Protein AF-A0A920RNX9-F1 (afdb_monomer_lite)

Secondary structure (DSSP, 8-state):
-------------GGGGGG--TT-EEEEE-TTSTT-EEEEE-------------S-----------------

Structure (mmCIF, N/CA/C/O backbone):
data_AF-A0A920RNX9-F1
#
_entry.id   AF-A0A920RNX9-F1
#
loop_
_atom_site.group_PDB
_atom_site.id
_atom_site.type_symbol
_atom_site.label_atom_id
_atom_site.label_alt_id
_atom_site.label_comp_id
_atom_site.label_asym_id
_atom_site.label_entity_id
_atom_site.label_seq_id
_atom_site.pdbx_PDB_ins_code
_atom_site.Cartn_x
_atom_site.Cartn_y
_atom_site.Cartn_z
_atom_site.occupancy
_atom_site.B_iso_or_equiv
_atom_site.auth_seq_id
_atom_site.auth_comp_id
_atom_site.auth_asym_id
_atom_site.auth_atom_id
_atom_site.pdbx_PDB_model_num
ATOM 1 N N . MET A 1 1 ? -26.590 10.211 -2.693 1.00 43.25 1 MET A N 1
ATOM 2 C CA . MET A 1 1 ? -25.373 9.692 -3.352 1.00 43.25 1 MET A CA 1
ATOM 3 C C . MET A 1 1 ? -24.349 9.448 -2.258 1.00 43.25 1 MET A C 1
ATOM 5 O O . MET A 1 1 ? -23.889 10.417 -1.671 1.00 43.25 1 MET A O 1
ATOM 9 N N . SER A 1 2 ? -24.114 8.189 -1.884 1.00 57.22 2 SER A N 1
ATOM 10 C CA . SER A 1 2 ? -23.133 7.848 -0.847 1.00 57.22 2 SER A CA 1
ATOM 11 C C . SER A 1 2 ? -21.749 7.802 -1.483 1.00 57.22 2 SER A C 1
ATOM 13 O O . SER A 1 2 ? -21.573 7.148 -2.511 1.00 57.22 2 SER A O 1
ATOM 15 N N . LEU A 1 3 ? -20.783 8.510 -0.901 1.00 58.22 3 LEU A N 1
ATOM 16 C CA . LEU A 1 3 ? -19.367 8.365 -1.232 1.00 58.22 3 LEU A CA 1
ATOM 17 C C . LEU A 1 3 ? -18.865 7.084 -0.536 1.00 58.22 3 LEU A C 1
ATOM 19 O O . LEU A 1 3 ? -18.109 7.138 0.426 1.00 58.22 3 LEU A O 1
ATOM 23 N N . ASP A 1 4 ? -19.395 5.927 -0.938 1.00 69.88 4 ASP A N 1
ATOM 24 C CA . ASP A 1 4 ? -19.213 4.663 -0.202 1.00 69.88 4 ASP A CA 1
ATOM 25 C C . ASP A 1 4 ? -17.801 4.076 -0.369 1.00 69.88 4 ASP A C 1
ATOM 27 O O . ASP A 1 4 ? -17.396 3.175 0.361 1.00 69.88 4 ASP A O 1
ATOM 31 N N . GLN A 1 5 ? -17.020 4.620 -1.308 1.00 71.50 5 GLN A N 1
ATOM 32 C CA . GLN A 1 5 ? -15.674 4.163 -1.617 1.00 71.50 5 GLN A CA 1
ATOM 33 C C . GLN A 1 5 ? -14.682 5.324 -1.525 1.00 71.50 5 GLN A C 1
ATOM 35 O O . GLN A 1 5 ? -14.837 6.352 -2.182 1.00 71.50 5 GLN A O 1
ATOM 40 N N . VAL A 1 6 ? -13.669 5.151 -0.675 1.00 78.44 6 VAL A N 1
ATOM 41 C CA . VAL A 1 6 ? -12.601 6.127 -0.449 1.00 78.44 6 VAL A CA 1
ATOM 42 C C . VAL A 1 6 ? -11.285 5.494 -0.874 1.00 78.44 6 VAL A C 1
ATOM 44 O O . VAL A 1 6 ? -10.836 4.528 -0.259 1.00 78.44 6 VAL A O 1
ATOM 47 N N . ASP A 1 7 ? -10.657 6.060 -1.900 1.00 85.44 7 ASP A N 1
ATOM 48 C CA . ASP A 1 7 ? -9.311 5.673 -2.310 1.00 85.44 7 ASP A CA 1
ATOM 49 C C . ASP A 1 7 ? -8.268 6.452 -1.502 1.00 85.44 7 ASP A C 1
ATOM 51 O O . ASP A 1 7 ? -8.311 7.681 -1.406 1.00 85.44 7 ASP A O 1
ATOM 55 N N . VAL A 1 8 ? -7.301 5.735 -0.929 1.00 86.44 8 VAL A N 1
ATOM 56 C CA . VAL A 1 8 ? -6.202 6.318 -0.149 1.00 86.44 8 VAL A CA 1
ATOM 57 C C . VAL A 1 8 ? -4.900 6.152 -0.919 1.00 86.44 8 VAL A C 1
ATOM 59 O O . VAL A 1 8 ? -4.514 5.041 -1.282 1.00 86.44 8 VAL A O 1
ATOM 62 N N . LYS A 1 9 ? -4.188 7.261 -1.138 1.00 90.12 9 LYS A N 1
ATOM 63 C CA . LYS A 1 9 ? -2.860 7.260 -1.758 1.00 90.12 9 LYS A CA 1
ATOM 64 C C . LYS A 1 9 ? -1.788 7.523 -0.709 1.00 90.12 9 LYS A C 1
ATOM 66 O O . LYS A 1 9 ? -1.828 8.538 -0.021 1.00 90.12 9 LYS A O 1
ATOM 71 N N . VAL A 1 10 ? -0.797 6.639 -0.647 1.00 88.81 10 VAL A N 1
ATOM 72 C CA . VAL A 1 10 ? 0.353 6.751 0.258 1.00 88.81 10 VAL A CA 1
ATOM 73 C C . VAL A 1 10 ? 1.633 6.803 -0.568 1.00 88.81 10 VAL A C 1
ATOM 75 O O . VAL A 1 10 ? 1.742 6.142 -1.600 1.00 88.81 10 VAL A O 1
ATOM 78 N N . HIS A 1 11 ? 2.596 7.606 -0.126 1.00 90.69 11 HIS A N 1
ATOM 79 C CA . HIS A 1 11 ? 3.944 7.599 -0.682 1.00 90.69 11 HIS A CA 1
ATOM 80 C C . HIS A 1 11 ? 4.835 6.750 0.213 1.00 90.69 11 HIS A C 1
ATOM 82 O O . HIS A 1 11 ? 4.818 6.894 1.433 1.00 90.69 11 HIS A O 1
ATOM 88 N N . VAL A 1 12 ? 5.603 5.865 -0.408 1.00 89.62 12 VAL A N 1
ATOM 89 C CA . VAL A 1 12 ? 6.499 4.944 0.281 1.00 89.62 12 VAL A CA 1
ATOM 90 C C . VAL A 1 12 ? 7.895 5.116 -0.306 1.00 89.62 12 VAL A C 1
ATOM 92 O O . VAL A 1 12 ? 8.037 5.422 -1.491 1.00 89.62 12 VAL A O 1
ATOM 95 N N . LEU A 1 13 ? 8.918 4.952 0.532 1.00 90.25 13 LEU A N 1
ATOM 96 C CA . LEU A 1 13 ? 10.309 4.946 0.089 1.00 90.25 13 LEU A CA 1
ATOM 97 C C . LEU A 1 13 ? 10.556 3.785 -0.878 1.00 90.25 13 LEU A C 1
ATOM 99 O O . LEU A 1 13 ? 10.043 2.685 -0.678 1.00 90.25 13 LEU A O 1
ATOM 103 N N . GLU A 1 14 ? 11.382 4.018 -1.894 1.00 86.88 14 GLU A N 1
ATOM 104 C CA . GLU A 1 14 ? 11.655 3.035 -2.950 1.00 86.88 14 GLU A CA 1
ATOM 105 C C . GLU A 1 14 ? 12.195 1.712 -2.391 1.00 86.88 14 GLU A C 1
ATOM 107 O O . GLU A 1 14 ? 11.718 0.640 -2.757 1.00 86.88 14 GLU A O 1
ATOM 112 N N . ASN A 1 15 ? 13.081 1.785 -1.396 1.00 90.81 15 ASN A N 1
ATOM 113 C CA . ASN A 1 15 ? 13.661 0.612 -0.738 1.00 90.81 15 ASN A CA 1
ATOM 114 C C . ASN A 1 15 ? 12.620 -0.271 -0.027 1.00 90.81 15 ASN A C 1
ATOM 116 O O . ASN A 1 15 ? 12.897 -1.431 0.256 1.00 90.81 15 ASN A O 1
ATOM 120 N N . HIS A 1 16 ? 11.428 0.252 0.270 1.00 90.75 16 HIS A N 1
ATOM 121 C CA . HIS A 1 16 ? 10.354 -0.521 0.895 1.00 90.75 16 HIS A CA 1
ATOM 122 C C . HIS A 1 16 ? 9.406 -1.162 -0.128 1.00 90.75 16 HIS A C 1
ATOM 124 O O . HIS A 1 16 ? 8.643 -2.056 0.234 1.00 90.75 16 HIS A O 1
ATOM 130 N N . VAL A 1 17 ? 9.457 -0.758 -1.403 1.00 90.31 17 VAL A N 1
ATOM 131 C CA . VAL A 1 17 ? 8.588 -1.288 -2.467 1.00 90.31 17 VAL A CA 1
ATOM 132 C C . VAL A 1 17 ? 8.687 -2.812 -2.621 1.00 90.31 17 VAL A C 1
ATOM 134 O O . VAL A 1 17 ? 7.630 -3.432 -2.732 1.00 90.31 17 VAL A O 1
ATOM 137 N N . PRO A 1 18 ? 9.873 -3.457 -2.554 1.00 92.81 18 PRO A N 1
ATOM 138 C CA . PRO A 1 18 ? 9.977 -4.918 -2.655 1.00 92.81 18 PRO A CA 1
ATOM 139 C C . PRO A 1 18 ? 9.200 -5.691 -1.577 1.00 92.81 18 PRO A C 1
ATOM 141 O O . PRO A 1 18 ? 8.904 -6.872 -1.753 1.00 92.81 18 PRO A O 1
ATOM 144 N N . HIS A 1 19 ? 8.858 -5.037 -0.464 1.00 93.25 19 HIS A N 1
ATOM 145 C CA . HIS A 1 19 ? 8.098 -5.630 0.636 1.00 93.25 19 HIS A CA 1
ATOM 146 C C . HIS A 1 19 ? 6.579 -5.435 0.495 1.00 93.25 19 HIS A C 1
ATOM 148 O O . HIS A 1 19 ? 5.813 -6.011 1.267 1.00 93.25 19 HIS A O 1
ATOM 154 N N . LEU A 1 20 ? 6.123 -4.651 -0.486 1.00 91.94 20 LEU A N 1
ATOM 155 C CA . LEU A 1 20 ? 4.707 -4.411 -0.752 1.00 91.94 20 LEU A CA 1
ATOM 156 C C . LEU A 1 20 ? 4.165 -5.422 -1.765 1.00 91.94 20 LEU A C 1
ATOM 158 O O . LEU A 1 20 ? 4.839 -5.794 -2.725 1.00 91.94 20 LEU A O 1
ATOM 162 N N . ARG A 1 21 ? 2.912 -5.846 -1.581 1.00 95.06 21 ARG A N 1
ATOM 163 C CA . ARG A 1 21 ? 2.219 -6.745 -2.514 1.00 95.06 21 ARG A CA 1
ATOM 164 C C . ARG A 1 21 ? 0.789 -6.276 -2.743 1.00 95.06 21 ARG A C 1
ATOM 166 O O . ARG A 1 21 ? 0.109 -5.855 -1.810 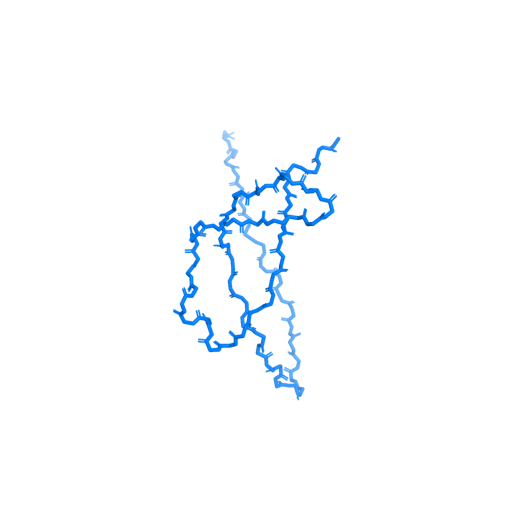1.00 95.06 21 ARG A O 1
ATOM 173 N N . ILE A 1 22 ? 0.337 -6.357 -3.992 1.00 94.81 22 ILE A N 1
ATOM 174 C CA . ILE A 1 22 ? -1.067 -6.116 -4.340 1.00 94.81 22 ILE A CA 1
ATOM 175 C C . ILE A 1 22 ? -1.925 -7.197 -3.669 1.00 94.81 22 ILE A C 1
ATOM 177 O O . ILE A 1 22 ? -1.543 -8.365 -3.628 1.00 94.81 22 ILE A O 1
ATOM 181 N N . GLY A 1 23 ? -3.073 -6.798 -3.128 1.00 94.88 23 GLY A N 1
ATOM 182 C CA . GLY A 1 23 ? -3.998 -7.654 -2.390 1.00 94.88 23 GLY A CA 1
ATOM 183 C C . GLY A 1 23 ? -3.719 -7.751 -0.889 1.00 94.88 23 GLY A C 1
ATOM 184 O O . GLY A 1 23 ? -4.599 -8.209 -0.163 1.00 94.88 23 GLY A O 1
ATOM 185 N N . THR A 1 24 ? -2.556 -7.287 -0.413 1.00 95.69 24 THR A N 1
ATOM 186 C CA . THR A 1 24 ? -2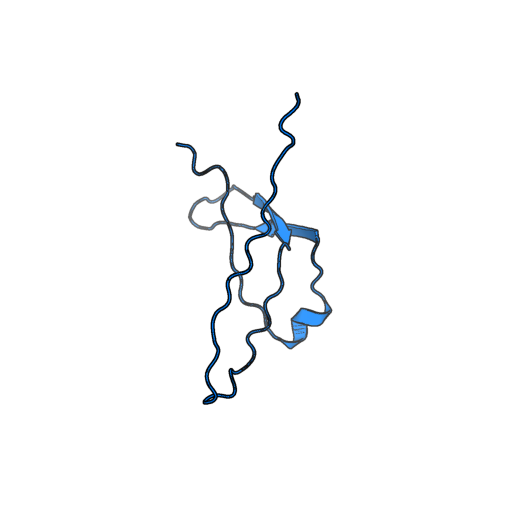.228 -7.263 1.020 1.00 95.69 24 THR A CA 1
ATOM 187 C C . THR A 1 24 ? -3.222 -6.402 1.788 1.00 95.69 24 THR A C 1
ATOM 189 O O . THR A 1 24 ? -3.508 -5.269 1.388 1.00 95.69 24 THR A O 1
ATOM 192 N N . GLU A 1 25 ? -3.727 -6.946 2.896 1.00 95.00 25 GLU A N 1
ATOM 193 C CA . GLU A 1 25 ? -4.583 -6.224 3.833 1.00 95.00 25 GLU A CA 1
ATOM 194 C C . GLU A 1 25 ? -3.771 -5.195 4.614 1.00 95.00 25 GLU A C 1
ATOM 196 O O . GLU A 1 25 ? -2.667 -5.468 5.088 1.00 95.00 25 GLU A O 1
ATOM 201 N N . VAL A 1 26 ? -4.322 -3.992 4.725 1.00 92.38 26 VAL A N 1
ATOM 202 C CA . VAL A 1 26 ? -3.690 -2.865 5.405 1.00 92.38 26 VAL A CA 1
ATOM 203 C C . VAL A 1 26 ? -4.689 -2.180 6.319 1.00 92.38 26 VAL A C 1
ATOM 205 O O . VAL A 1 26 ? -5.883 -2.112 6.025 1.00 92.38 26 VAL A O 1
ATOM 208 N N . THR A 1 27 ? -4.176 -1.628 7.409 1.00 91.69 27 THR A N 1
ATOM 209 C CA . THR A 1 27 ? -4.948 -0.800 8.329 1.00 91.69 27 THR A CA 1
ATOM 210 C C . THR A 1 27 ? -4.563 0.654 8.114 1.00 91.69 27 THR A C 1
ATOM 212 O O . THR A 1 27 ? -3.388 1.005 8.192 1.00 91.69 27 THR A O 1
ATOM 215 N N . VAL A 1 28 ? -5.554 1.500 7.843 1.00 87.12 28 VAL A N 1
ATOM 216 C CA . VAL A 1 28 ? -5.376 2.943 7.676 1.00 87.12 28 VAL A CA 1
ATOM 217 C C . VAL A 1 28 ? -6.026 3.660 8.848 1.00 87.12 28 VAL A C 1
ATOM 219 O O . VAL A 1 28 ? -7.201 3.442 9.151 1.00 87.12 28 VAL A O 1
ATOM 222 N N . GLU A 1 29 ? -5.266 4.540 9.486 1.00 87.00 29 GLU A 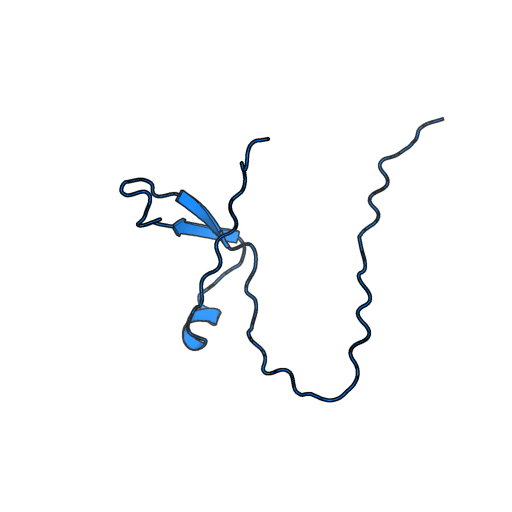N 1
ATOM 223 C CA . GLU A 1 29 ? -5.776 5.487 10.469 1.00 87.00 29 GLU A CA 1
ATOM 224 C C . GLU A 1 29 ? -5.972 6.853 9.804 1.00 87.00 29 GLU A C 1
ATOM 226 O O . GLU A 1 29 ? -5.070 7.380 9.151 1.00 87.00 29 GLU A O 1
ATOM 231 N N . ILE A 1 30 ? -7.164 7.431 9.956 1.00 82.62 30 ILE A N 1
ATOM 232 C CA . ILE A 1 30 ? -7.481 8.770 9.455 1.00 82.62 30 ILE A CA 1
ATOM 233 C C . ILE A 1 30 ? -7.510 9.700 10.662 1.00 82.62 30 ILE A C 1
ATOM 235 O O . ILE A 1 30 ? -8.465 9.678 11.427 1.00 82.62 30 ILE A O 1
ATOM 239 N N . VAL A 1 31 ? -6.485 10.540 10.818 1.00 81.69 31 VAL A N 1
ATOM 240 C CA . VAL A 1 31 ? -6.321 11.414 11.999 1.00 81.69 31 VAL A CA 1
ATOM 241 C C . VAL A 1 31 ? -7.519 12.347 12.217 1.00 81.69 31 VAL A C 1
ATOM 243 O O . VAL A 1 31 ? -7.893 12.609 13.354 1.00 81.69 31 VAL A O 1
ATOM 246 N N . ALA A 1 32 ? -8.167 12.809 11.141 1.00 81.50 32 ALA A N 1
ATOM 247 C CA . ALA A 1 32 ? -9.381 13.631 11.224 1.00 81.50 32 ALA A CA 1
ATOM 248 C C . ALA A 1 32 ? -10.629 12.854 11.704 1.00 81.50 32 ALA A C 1
ATOM 250 O O . ALA A 1 32 ? -11.653 13.457 12.013 1.00 81.50 32 ALA A O 1
ATOM 251 N N . LEU A 1 33 ? -10.553 11.522 11.762 1.00 78.19 33 LEU A N 1
ATOM 252 C CA . LEU A 1 33 ? -11.577 10.608 12.267 1.00 78.19 33 LEU A CA 1
ATOM 253 C C . LEU A 1 33 ? -10.947 9.679 13.321 1.00 78.19 33 LEU A C 1
ATOM 255 O O . LEU A 1 33 ? -10.857 8.462 13.105 1.00 78.19 33 LEU A O 1
ATOM 259 N N . PRO A 1 34 ? -10.486 10.244 14.449 1.00 63.00 34 PRO A N 1
ATOM 260 C CA . PRO A 1 34 ? -9.812 9.473 15.482 1.00 63.00 34 PRO A CA 1
ATOM 261 C C . PRO A 1 34 ? -10.740 8.352 15.978 1.00 63.00 34 PRO A C 1
ATOM 263 O O . PRO A 1 34 ? -11.951 8.540 16.083 1.00 63.00 34 PRO A O 1
ATOM 266 N N . GLN A 1 35 ? -10.165 7.178 16.261 1.00 64.38 35 GLN A N 1
ATOM 267 C CA . GLN A 1 35 ? -10.845 5.915 16.623 1.00 64.38 35 GLN A CA 1
ATOM 268 C C . GLN A 1 35 ? -11.453 5.090 15.475 1.00 64.38 35 GLN A C 1
ATOM 270 O O . GLN A 1 35 ? -12.059 4.048 15.731 1.00 64.38 35 GLN A O 1
ATOM 275 N N . ARG A 1 36 ? -11.278 5.481 14.206 1.00 67.06 36 ARG A N 1
ATOM 276 C CA . ARG A 1 36 ? -11.708 4.654 13.066 1.00 67.06 36 ARG A CA 1
ATOM 277 C C . ARG A 1 36 ? -10.518 4.158 12.260 1.00 67.06 36 ARG A C 1
ATOM 279 O O . ARG A 1 36 ? -10.101 4.783 11.288 1.00 67.06 36 ARG A O 1
ATOM 286 N N . PHE A 1 37 ? -10.037 2.977 12.633 1.00 70.31 37 PHE A N 1
ATOM 287 C CA . PHE A 1 37 ? -9.201 2.170 11.755 1.00 70.31 37 PHE A CA 1
ATOM 288 C C . PHE A 1 37 ? -10.053 1.636 10.606 1.00 70.31 37 PHE A C 1
ATOM 290 O O . PHE A 1 37 ? -11.121 1.054 10.818 1.00 70.31 37 PHE A O 1
ATOM 297 N N . ARG A 1 38 ? -9.599 1.852 9.376 1.00 79.50 38 ARG A N 1
ATOM 298 C CA . ARG A 1 38 ? -10.226 1.295 8.180 1.00 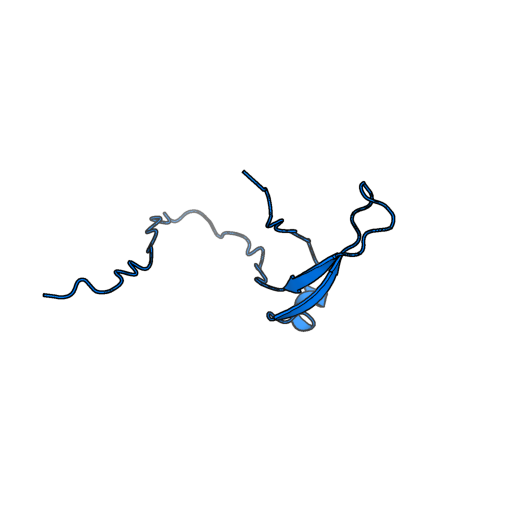79.50 38 ARG A CA 1
ATOM 299 C C . ARG A 1 38 ? -9.335 0.197 7.630 1.00 79.50 38 ARG A C 1
ATOM 301 O O . ARG A 1 38 ? -8.166 0.435 7.337 1.00 79.50 38 ARG A O 1
ATOM 308 N N . GLN A 1 39 ? -9.899 -0.998 7.502 1.00 87.50 39 GLN A N 1
ATOM 309 C CA . GLN A 1 39 ? -9.261 -2.071 6.755 1.00 87.50 39 GLN A CA 1
ATOM 310 C C . GLN A 1 39 ? -9.417 -1.796 5.262 1.00 87.50 39 GLN A C 1
ATOM 312 O O . GLN A 1 39 ? -10.496 -1.430 4.792 1.00 87.50 39 GLN A O 1
ATOM 317 N N . GLY A 1 40 ? -8.327 -1.961 4.527 1.00 89.25 40 GLY A N 1
ATOM 318 C CA . GLY A 1 40 ? -8.279 -1.824 3.081 1.00 89.25 40 GLY A CA 1
ATOM 319 C C . GLY A 1 40 ? -7.349 -2.858 2.465 1.00 89.25 40 GLY A C 1
ATOM 320 O O . GLY A 1 40 ? -6.752 -3.680 3.161 1.00 89.25 40 GLY A O 1
ATOM 321 N N . LYS A 1 41 ? -7.217 -2.810 1.140 1.00 94.12 41 LYS A N 1
ATOM 322 C CA . LYS A 1 41 ? -6.275 -3.647 0.391 1.00 94.12 41 LYS A CA 1
ATOM 323 C C . LYS A 1 41 ? -5.411 -2.782 -0.505 1.00 94.12 41 LYS A C 1
ATOM 325 O O . LYS A 1 41 ? -5.888 -1.801 -1.074 1.00 94.12 41 LYS A O 1
ATOM 330 N N . ILE A 1 42 ? -4.150 -3.166 -0.670 1.00 94.31 42 ILE A N 1
ATOM 331 C CA . ILE A 1 42 ? -3.287 -2.551 -1.680 1.00 94.31 42 ILE A CA 1
ATOM 332 C C . ILE A 1 42 ? -3.819 -2.952 -3.058 1.00 94.31 42 ILE A C 1
ATOM 334 O O . ILE A 1 42 ? -3.708 -4.109 -3.450 1.00 94.31 42 ILE A O 1
ATOM 338 N N . VAL A 1 43 ? -4.397 -2.008 -3.799 1.00 94.62 43 VAL A N 1
ATOM 339 C CA . VAL A 1 43 ? -4.956 -2.270 -5.141 1.00 94.62 43 VAL A CA 1
ATOM 340 C C . VAL A 1 43 ? -3.980 -1.948 -6.271 1.00 94.62 43 VAL A C 1
ATOM 342 O O . VAL A 1 43 ? -4.079 -2.523 -7.350 1.00 94.62 43 VAL A O 1
ATOM 345 N N . ALA A 1 44 ? -3.017 -1.057 -6.026 1.00 92.50 44 ALA A N 1
ATOM 346 C CA . ALA A 1 44 ? -2.006 -0.670 -6.999 1.00 92.50 44 ALA A CA 1
ATOM 347 C C . ALA A 1 44 ? -0.717 -0.211 -6.307 1.00 92.50 44 ALA A C 1
ATOM 349 O O . ALA A 1 44 ? -0.754 0.449 -5.269 1.00 92.50 44 ALA A O 1
ATOM 350 N N . ILE A 1 45 ? 0.422 -0.518 -6.927 1.00 91.69 45 ILE A N 1
ATOM 351 C CA . ILE A 1 45 ? 1.732 0.049 -6.598 1.00 91.69 45 ILE A CA 1
ATOM 352 C C . ILE A 1 45 ? 2.186 0.778 -7.856 1.00 91.69 45 ILE A C 1
ATOM 354 O O . ILE A 1 45 ? 2.326 0.160 -8.908 1.00 91.69 45 ILE A O 1
ATOM 358 N N . ILE A 1 46 ? 2.354 2.096 -7.765 1.00 88.88 46 ILE A N 1
ATOM 359 C CA . ILE A 1 46 ? 2.667 2.947 -8.916 1.00 88.88 46 ILE A CA 1
ATOM 360 C C . ILE A 1 46 ? 4.098 3.459 -8.739 1.00 88.88 46 ILE A C 1
ATOM 362 O O . ILE A 1 46 ? 4.307 4.378 -7.940 1.00 88.88 46 ILE A O 1
ATOM 366 N N . PRO A 1 47 ? 5.088 2.894 -9.454 1.00 81.31 47 PRO A N 1
ATOM 367 C CA . PRO A 1 47 ? 6.437 3.434 -9.464 1.00 81.31 47 PRO A CA 1
ATOM 368 C C . PRO A 1 47 ? 6.387 4.864 -9.985 1.00 81.31 47 PRO A C 1
ATOM 370 O O . PRO A 1 47 ? 5.835 5.133 -11.057 1.00 81.31 47 PRO A O 1
ATOM 373 N N . ARG A 1 48 ? 6.978 5.798 -9.243 1.00 71.25 48 ARG A N 1
ATOM 374 C CA . ARG A 1 48 ? 7.151 7.164 -9.729 1.00 71.25 48 ARG A CA 1
ATOM 375 C C . ARG A 1 48 ? 8.378 7.182 -10.635 1.00 71.25 48 ARG A C 1
ATOM 377 O O . ARG A 1 48 ? 9.424 7.692 -10.261 1.00 71.25 48 ARG A O 1
ATOM 384 N N . ALA A 1 49 ? 8.261 6.558 -11.804 1.00 64.06 49 ALA A N 1
ATOM 385 C CA . ALA A 1 49 ? 9.309 6.633 -12.804 1.00 64.06 49 ALA A CA 1
ATOM 386 C C . ALA A 1 49 ? 9.495 8.106 -13.190 1.00 64.06 49 ALA A C 1
ATOM 388 O O . ALA A 1 49 ? 8.531 8.795 -13.538 1.00 64.06 49 ALA A O 1
ATOM 389 N N . LEU A 1 50 ? 10.739 8.580 -13.110 1.00 51.78 50 LEU A N 1
ATOM 390 C CA . LEU A 1 50 ? 11.184 9.760 -13.836 1.00 51.78 50 LEU A CA 1
ATOM 391 C C . LEU A 1 50 ? 10.708 9.589 -15.282 1.00 51.78 50 LEU A C 1
ATOM 393 O O . LEU A 1 50 ? 11.138 8.653 -15.947 1.00 51.78 50 LEU A O 1
ATOM 397 N N . ILE A 1 51 ? 9.794 10.442 -15.749 1.00 54.97 51 ILE A N 1
ATOM 398 C CA . ILE A 1 51 ? 9.422 10.498 -17.164 1.00 54.97 51 ILE A CA 1
ATOM 399 C C . ILE A 1 51 ? 10.682 10.964 -17.903 1.00 54.97 51 ILE A C 1
ATOM 401 O O . ILE A 1 51 ? 11.052 12.129 -17.736 1.00 54.97 51 ILE A O 1
ATOM 405 N N . PRO A 1 52 ? 11.354 10.136 -18.723 1.00 48.00 52 PRO A N 1
ATOM 406 C CA . PRO A 1 52 ? 12.349 10.657 -19.640 1.00 48.00 52 PRO A CA 1
ATOM 407 C C . PRO A 1 52 ? 11.550 11.305 -20.776 1.00 48.00 52 PRO A C 1
ATOM 409 O O . PRO A 1 52 ? 10.991 10.624 -21.635 1.00 48.00 52 PRO A O 1
ATOM 412 N N . GLY A 1 53 ? 11.385 12.625 -20.725 1.00 49.25 53 GLY A N 1
ATOM 413 C CA . GLY A 1 53 ? 10.836 13.416 -21.826 1.00 49.25 53 GLY A CA 1
ATOM 414 C C . GLY A 1 53 ? 11.950 14.176 -22.555 1.00 49.25 53 GLY A C 1
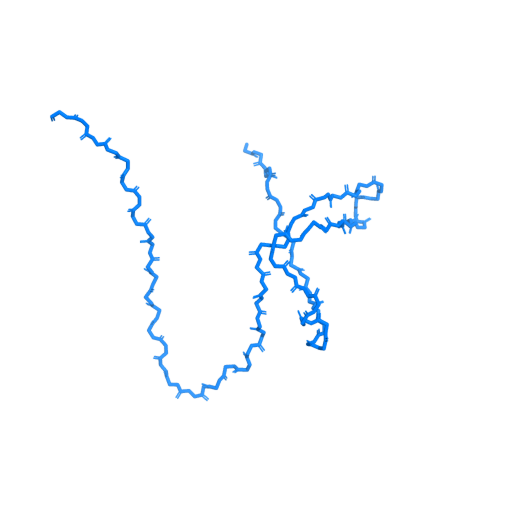ATOM 415 O O . GLY A 1 53 ? 12.949 14.494 -21.914 1.00 49.25 53 GLY A O 1
ATOM 416 N N . PRO A 1 54 ? 11.788 14.511 -23.853 1.00 49.22 54 PRO A N 1
ATOM 417 C CA . PRO A 1 54 ? 10.500 14.649 -24.528 1.00 49.22 54 PRO A CA 1
ATOM 418 C C . PRO A 1 54 ? 10.376 13.794 -25.802 1.00 49.22 54 PRO A C 1
ATOM 420 O O . PRO A 1 54 ? 11.189 13.864 -26.717 1.00 49.22 54 PRO A O 1
ATOM 423 N N . GLY A 1 55 ? 9.290 13.026 -25.897 1.00 42.12 55 GLY A N 1
ATOM 424 C CA . GLY A 1 55 ? 9.019 12.187 -27.064 1.00 42.12 55 GLY A CA 1
ATOM 425 C C . GLY A 1 55 ? 7.578 11.693 -27.131 1.00 42.12 55 GLY A C 1
ATOM 426 O O . GLY A 1 55 ? 7.336 10.499 -27.185 1.00 42.12 55 GLY A O 1
ATOM 427 N N . ARG A 1 56 ? 6.616 12.625 -27.102 1.00 54.06 56 ARG A N 1
ATOM 428 C CA . ARG A 1 56 ? 5.261 12.481 -27.671 1.00 54.06 56 ARG A CA 1
ATOM 429 C C . ARG A 1 56 ? 4.476 11.208 -27.284 1.00 54.06 56 ARG A C 1
ATOM 431 O O . ARG A 1 56 ? 4.231 10.332 -28.110 1.00 54.06 56 ARG A O 1
ATOM 438 N N . PHE A 1 57 ? 3.953 11.166 -26.059 1.00 53.22 57 PHE A N 1
ATOM 439 C CA . PHE A 1 57 ? 2.950 10.168 -25.672 1.00 53.22 57 PHE A CA 1
ATOM 440 C C . PHE A 1 57 ? 1.582 10.495 -26.295 1.00 53.22 57 PHE A C 1
ATOM 442 O O . PHE A 1 57 ? 0.921 11.461 -25.917 1.00 53.22 57 PHE A O 1
ATOM 449 N N . ARG A 1 58 ? 1.133 9.675 -27.255 1.00 48.88 58 ARG A N 1
ATOM 450 C CA . ARG A 1 58 ? -0.280 9.617 -27.656 1.00 48.88 58 ARG A CA 1
ATOM 451 C C . ARG A 1 58 ? -1.037 8.833 -26.588 1.00 48.88 58 ARG A C 1
ATOM 453 O O . ARG A 1 58 ? -0.924 7.612 -26.529 1.00 48.88 58 ARG A O 1
ATOM 460 N N . SER A 1 59 ? -1.815 9.538 -25.771 1.00 43.25 59 SER A N 1
ATOM 461 C CA . SER A 1 59 ? -2.818 8.918 -24.907 1.00 43.25 59 SER A CA 1
ATOM 462 C C . SER A 1 59 ? -3.805 8.146 -25.784 1.00 43.25 59 SER A C 1
ATOM 464 O O . SER A 1 59 ? -4.494 8.733 -26.620 1.00 43.25 59 SER A O 1
ATOM 466 N N . ARG A 1 60 ? -3.827 6.820 -25.654 1.00 41.88 60 ARG A N 1
ATOM 467 C CA . ARG A 1 60 ? -4.885 5.974 -26.203 1.00 41.88 60 ARG A CA 1
ATOM 468 C C . ARG A 1 60 ? -5.532 5.289 -25.007 1.00 41.88 60 ARG A C 1
ATOM 470 O O . ARG A 1 60 ? -5.054 4.263 -24.539 1.00 41.88 60 ARG A O 1
ATOM 477 N N . SER A 1 61 ? -6.571 5.918 -24.468 1.00 40.34 61 SER A N 1
ATOM 478 C CA . SER A 1 61 ? -7.433 5.322 -23.451 1.00 40.34 61 SER A CA 1
ATOM 479 C C . SER A 1 61 ? -8.130 4.113 -24.072 1.00 40.34 61 SER A C 1
ATOM 481 O O . SER A 1 61 ? -9.028 4.270 -24.896 1.00 40.34 61 SER A O 1
ATOM 483 N N . VAL A 1 62 ? -7.683 2.907 -23.727 1.00 46.00 62 VAL A N 1
ATOM 484 C CA . VAL A 1 62 ? -8.407 1.674 -24.041 1.00 46.00 62 VAL A CA 1
ATOM 485 C C . VAL A 1 62 ? -9.347 1.415 -22.873 1.00 46.00 62 VAL A C 1
ATO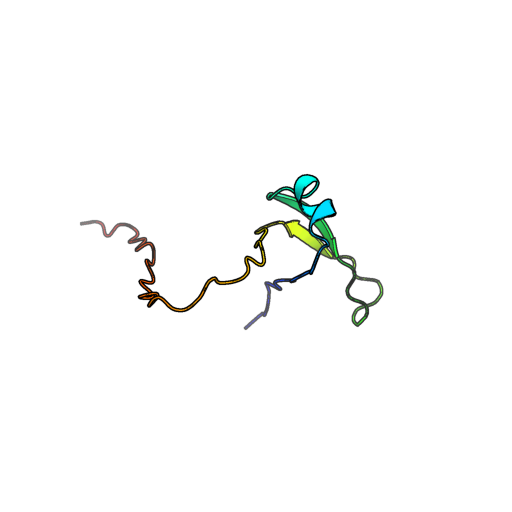M 487 O O . VAL A 1 62 ? -8.922 0.980 -21.806 1.00 46.00 62 VAL A O 1
ATOM 490 N N . TRP A 1 63 ? -10.623 1.734 -23.064 1.00 43.34 63 TRP A N 1
ATOM 491 C CA . TRP A 1 63 ? -11.687 1.263 -22.186 1.00 43.34 63 TRP A CA 1
ATOM 492 C C . TRP A 1 63 ? -12.002 -0.187 -22.568 1.00 43.34 63 TRP A C 1
ATOM 494 O O . TRP A 1 63 ? -12.196 -0.451 -23.756 1.00 43.34 63 TRP A O 1
ATOM 504 N N . PRO A 1 64 ? -12.076 -1.141 -21.628 1.00 41.56 64 PRO A N 1
ATOM 505 C CA . PRO A 1 64 ? -12.653 -2.436 -21.938 1.00 41.56 64 PRO A CA 1
ATOM 506 C C . PRO A 1 64 ? -14.162 -2.249 -22.127 1.00 41.56 64 PRO A C 1
ATOM 508 O O . PRO A 1 64 ? -14.895 -2.002 -21.169 1.00 41.56 64 PRO A O 1
ATOM 511 N N . THR A 1 65 ? -14.641 -2.343 -23.368 1.00 47.81 65 THR A N 1
ATOM 512 C CA . THR A 1 65 ? -16.074 -2.431 -23.656 1.00 47.81 65 THR A CA 1
ATOM 513 C C . THR A 1 65 ? -16.571 -3.776 -23.134 1.00 47.81 65 THR A C 1
ATOM 515 O O . THR A 1 65 ? -16.429 -4.807 -23.786 1.00 47.81 65 THR A O 1
ATOM 518 N N . ARG A 1 66 ? -17.128 -3.791 -21.922 1.00 46.91 66 ARG A N 1
ATOM 519 C CA . ARG A 1 66 ? -17.968 -4.898 -21.470 1.00 46.91 66 ARG A CA 1
ATOM 520 C C . ARG A 1 66 ? -19.369 -4.635 -22.007 1.00 46.91 66 ARG A C 1
ATOM 522 O O . ARG A 1 66 ? -20.107 -3.864 -21.406 1.00 46.91 66 ARG A O 1
ATOM 529 N N . SER A 1 67 ? -19.727 -5.264 -23.120 1.00 41.78 67 SER A N 1
ATOM 530 C CA . SER A 1 67 ? -21.137 -5.406 -23.485 1.00 41.78 67 SER A CA 1
ATOM 531 C C . SER A 1 67 ? -21.673 -6.666 -22.796 1.00 41.78 67 SER A C 1
ATOM 533 O O . SER A 1 67 ? -21.201 -7.761 -23.113 1.00 41.78 67 SER A O 1
ATOM 535 N N . PRO A 1 68 ? -22.585 -6.558 -21.811 1.00 46.41 68 PRO A N 1
ATOM 536 C CA . PRO A 1 68 ? -23.374 -7.700 -21.372 1.00 46.41 68 PRO A CA 1
ATOM 537 C C . PRO A 1 68 ? -24.362 -8.064 -22.489 1.00 46.41 68 PRO A C 1
ATOM 539 O O . PRO A 1 68 ? -24.811 -7.191 -23.226 1.00 46.41 68 PRO A O 1
ATOM 542 N N . GLY A 1 69 ? -24.633 -9.359 -22.644 1.00 46.62 69 GLY A N 1
ATOM 543 C CA . GLY A 1 69 ? -25.415 -9.896 -23.752 1.00 46.62 69 GLY A CA 1
ATOM 544 C C . GLY A 1 69 ? -26.779 -9.235 -23.931 1.00 46.62 69 GLY A C 1
ATOM 545 O O . GLY A 1 69 ? -27.506 -9.029 -22.962 1.00 46.62 69 GLY A O 1
ATOM 546 N N . GLU A 1 70 ? -27.140 -8.995 -25.188 1.00 45.91 70 GLU A N 1
ATOM 547 C CA . GLU A 1 70 ? -28.530 -8.838 -25.582 1.00 45.91 70 GLU A CA 1
ATOM 548 C C . GLU A 1 70 ? -28.957 -10.106 -26.313 1.00 45.91 70 GLU A C 1
ATOM 550 O O . GLU A 1 70 ? -28.344 -10.560 -27.279 1.00 45.91 70 GLU A O 1
ATOM 555 N N . THR A 1 71 ? -29.955 -10.736 -25.710 1.00 50.94 71 THR A N 1
ATOM 556 C CA . THR A 1 71 ? -30.638 -11.927 -26.182 1.00 50.94 71 THR A CA 1
ATOM 557 C C . THR A 1 71 ? -31.674 -11.499 -27.215 1.00 50.94 71 THR A C 1
ATOM 559 O O . THR A 1 71 ? -32.415 -10.557 -26.944 1.00 50.94 71 THR A O 1
ATOM 562 N N . ARG A 1 72 ? -31.792 -12.317 -28.268 1.00 51.31 72 ARG A N 1
ATOM 563 C CA . ARG A 1 72 ? -32.951 -12.544 -29.150 1.00 51.31 72 ARG A CA 1
ATOM 564 C C . ARG A 1 72 ? -32.866 -11.969 -30.561 1.00 51.31 72 ARG A C 1
ATOM 566 O O . ARG A 1 72 ? -32.710 -10.745 -30.717 1.00 51.31 72 ARG A O 1
#

pLDDT: mean 71.86, std 19.77, range [40.34, 95.69]

Foldseek 3Di:
DDPPDDDDDDDDDPVCVVVDDFQDWDWDDDPVDPPDTDIDTRHDDDPPDDPPDDDDDDDDDDDPPDDDDDDD

Radius of gyration: 18.6 Å; chains: 1; bounding box: 47×27×46 Å

Sequence (72 aa):
MSLDQVDVKVHVLENHVPHLRIGTEVTVEIVALPQRFRQGKIVAIIPRALIPGPGRFRSRSVWPTRSPGETR